Protein AF-A0A257N3R0-F1 (afdb_monomer_lite)

pLDDT: mean 93.57, std 4.86, range [67.12, 98.25]

Radius of gyration: 13.8 Å; chains: 1; bounding box: 35×25×36 Å

Sequence (114 aa):
MIDFRQINYFSMTYVFIEEEEDIVCEYEQTDPPIEVAADGLSVTFTLKNIDPDEDSEAYLTTLIQKGADDFYLTSTYFENASELYPLSVEISDEEVKFTLTGEDEVMYLYGFFA

Foldseek 3Di:
DDQLVQFFWKKKWKWFADPPDIDIWIKTWDDDGWDQDPVSFKIWTKIDTPDVVVPVDIKIKMWGHPDPQWIWIAIPVDPDNPDTQTWGWDDDPFWIWTWGDDPRMIMIMITGGD

Secondary structure (DSSP, 8-state):
---GGGEEEEEEEEEE--SS--EEEEEEEEEEEEEE-TTSSEEEEEEEES-TTT---EEEEEEEE-SSS-EEEEETTSS-TT--EEEEEEE-SSEEEEEEE-SSEEEEEEEEE-

Structure (mmCIF, N/CA/C/O backbone):
data_AF-A0A257N3R0-F1
#
_entry.id   AF-A0A257N3R0-F1
#
loop_
_atom_site.group_PDB
_atom_site.id
_atom_site.type_symbol
_atom_site.label_atom_id
_atom_site.label_alt_id
_atom_site.label_comp_id
_atom_site.label_asym_id
_atom_site.label_entity_id
_atom_site.label_seq_id
_atom_site.pdbx_PDB_ins_code
_atom_site.Cartn_x
_atom_site.Cartn_y
_atom_site.Cartn_z
_atom_site.occupancy
_atom_site.B_iso_or_equiv
_atom_site.auth_seq_id
_atom_site.auth_comp_id
_atom_site.auth_asym_id
_atom_site.auth_atom_id
_atom_site.pdbx_PDB_model_num
ATOM 1 N N . MET A 1 1 ? -7.164 8.925 13.925 1.00 80.38 1 MET A N 1
ATOM 2 C CA . MET A 1 1 ? -6.839 7.511 13.648 1.00 80.38 1 MET A CA 1
ATOM 3 C C . MET A 1 1 ? -7.749 7.040 12.541 1.00 80.38 1 MET A C 1
ATOM 5 O O . MET A 1 1 ? -8.897 7.472 12.525 1.00 80.38 1 MET A O 1
ATOM 9 N N . ILE A 1 2 ? -7.228 6.227 11.630 1.00 85.75 2 ILE A N 1
ATOM 10 C CA . ILE A 1 2 ? -7.974 5.720 10.479 1.00 85.75 2 ILE A CA 1
ATOM 11 C C . ILE A 1 2 ? -8.591 4.389 10.897 1.00 85.75 2 ILE A C 1
ATOM 13 O O . ILE A 1 2 ? -7.936 3.591 11.560 1.00 85.75 2 ILE A O 1
ATOM 17 N N . ASP A 1 3 ? -9.852 4.150 10.546 1.00 90.12 3 ASP A N 1
ATOM 18 C CA . ASP A 1 3 ? -10.434 2.815 10.678 1.00 90.12 3 ASP A CA 1
ATOM 19 C C . ASP A 1 3 ? -10.210 2.060 9.369 1.00 90.12 3 ASP A C 1
ATOM 21 O O . ASP A 1 3 ? -10.940 2.258 8.399 1.00 90.12 3 ASP A O 1
ATOM 25 N N . PHE A 1 4 ? -9.197 1.190 9.329 1.00 92.69 4 PHE A N 1
ATOM 26 C CA . PHE A 1 4 ? -8.885 0.411 8.126 1.00 92.69 4 PHE A CA 1
ATOM 27 C C . PHE A 1 4 ? -10.041 -0.482 7.660 1.00 92.69 4 PHE A C 1
ATOM 29 O O . PHE A 1 4 ? -10.064 -0.884 6.503 1.00 92.69 4 PHE A O 1
ATOM 36 N N . ARG A 1 5 ? -11.037 -0.757 8.512 1.00 90.88 5 ARG A N 1
ATOM 37 C CA . ARG A 1 5 ? -12.242 -1.512 8.126 1.00 90.88 5 ARG A CA 1
ATOM 38 C C . ARG A 1 5 ? -13.168 -0.732 7.191 1.00 90.88 5 ARG A C 1
ATOM 40 O O . ARG A 1 5 ? -14.103 -1.321 6.662 1.00 90.88 5 ARG A O 1
ATOM 47 N N . GLN A 1 6 ? -12.955 0.575 7.043 1.00 90.94 6 GLN A N 1
ATOM 48 C CA . GLN A 1 6 ? -13.711 1.434 6.131 1.00 90.94 6 GLN A CA 1
ATOM 49 C C . GLN A 1 6 ? -13.058 1.556 4.750 1.00 90.94 6 GLN A C 1
ATOM 51 O O . GLN A 1 6 ? -13.678 2.115 3.848 1.00 90.94 6 GLN A O 1
ATOM 56 N N . ILE A 1 7 ? -11.831 1.052 4.581 1.00 92.62 7 ILE A N 1
ATOM 57 C CA . ILE A 1 7 ? -11.124 1.059 3.300 1.00 92.62 7 ILE A CA 1
ATOM 58 C C . ILE A 1 7 ? -11.450 -0.228 2.546 1.00 92.62 7 ILE A C 1
ATOM 60 O O . ILE A 1 7 ? -11.255 -1.325 3.069 1.00 92.62 7 ILE A O 1
ATOM 64 N N . ASN A 1 8 ? -11.920 -0.086 1.309 1.00 90.69 8 ASN A N 1
ATOM 65 C CA . ASN A 1 8 ? -12.338 -1.214 0.471 1.00 90.69 8 ASN A CA 1
ATOM 66 C C . ASN A 1 8 ? -11.355 -1.556 -0.646 1.00 90.69 8 ASN A C 1
ATOM 68 O O . ASN A 1 8 ? -11.414 -2.661 -1.190 1.00 90.69 8 ASN A O 1
ATOM 72 N N . TYR A 1 9 ? -10.497 -0.612 -1.021 1.00 94.25 9 TYR A N 1
ATOM 73 C CA . TYR A 1 9 ? -9.601 -0.763 -2.155 1.00 94.25 9 TYR A CA 1
ATOM 74 C C . TYR A 1 9 ? -8.318 0.033 -1.950 1.00 94.25 9 TYR A C 1
ATOM 76 O O . TYR A 1 9 ? -8.359 1.128 -1.382 1.00 94.25 9 TYR A O 1
ATOM 84 N N . PHE A 1 10 ? -7.211 -0.510 -2.452 1.00 96.56 10 PHE A N 1
ATOM 85 C CA . PHE A 1 10 ? -5.919 0.156 -2.500 1.00 96.56 10 PHE A CA 1
ATOM 86 C C . PHE A 1 10 ? -5.379 0.251 -3.930 1.00 96.56 10 PHE A C 1
ATOM 88 O O . PHE A 1 10 ? -5.513 -0.679 -4.726 1.00 96.56 10 PHE A O 1
ATOM 95 N N . SER A 1 11 ? -4.701 1.355 -4.226 1.00 96.69 11 SER A N 1
ATOM 96 C CA . SER A 1 11 ? -3.847 1.506 -5.407 1.00 96.69 11 SER A CA 1
ATOM 97 C C . SER A 1 11 ? -2.555 2.213 -5.027 1.00 96.69 11 SER A C 1
ATOM 99 O O . SER A 1 11 ? -2.495 2.921 -4.021 1.00 96.69 11 SER A O 1
ATOM 101 N N . MET A 1 12 ? -1.506 2.016 -5.813 1.00 97.56 12 MET A N 1
ATOM 102 C CA . MET A 1 12 ? -0.202 2.612 -5.560 1.00 97.56 12 MET A CA 1
ATOM 103 C C . MET A 1 12 ? 0.396 3.151 -6.855 1.00 97.56 12 MET A C 1
ATOM 105 O O . MET A 1 12 ? 0.353 2.493 -7.886 1.00 97.56 12 MET A O 1
ATOM 109 N N . THR A 1 13 ? 1.011 4.322 -6.777 1.00 97.38 13 THR A N 1
ATOM 110 C CA . THR A 1 13 ? 1.861 4.877 -7.828 1.00 97.38 13 THR A CA 1
ATOM 111 C C . THR A 1 13 ? 3.265 5.012 -7.272 1.00 97.38 13 THR A C 1
ATOM 113 O O . THR A 1 13 ? 3.463 5.619 -6.219 1.00 97.38 13 THR A O 1
ATOM 116 N N . TYR A 1 14 ? 4.235 4.454 -7.979 1.00 95.50 14 TYR A N 1
ATOM 117 C CA . TYR A 1 14 ? 5.649 4.572 -7.668 1.00 95.50 14 TYR A CA 1
ATOM 118 C C . TYR A 1 14 ? 6.314 5.436 -8.734 1.00 95.50 14 TYR A C 1
ATOM 120 O O . TYR A 1 14 ? 6.137 5.179 -9.921 1.00 95.50 14 TYR A O 1
ATOM 128 N N . VAL A 1 15 ? 7.041 6.467 -8.316 1.00 96.56 15 VAL A N 1
ATOM 129 C CA . VAL A 1 15 ? 7.736 7.397 -9.209 1.00 96.56 15 VAL A CA 1
ATOM 130 C C . VAL A 1 15 ? 9.224 7.326 -8.913 1.00 96.56 15 VAL A C 1
ATOM 132 O O . VAL A 1 15 ? 9.640 7.659 -7.803 1.00 96.56 15 VAL A O 1
ATOM 135 N N . PHE A 1 16 ? 10.011 6.915 -9.899 1.00 93.69 16 PHE A N 1
ATOM 136 C CA . PHE A 1 16 ? 11.467 7.010 -9.878 1.00 93.69 16 PHE A CA 1
ATOM 137 C C . PHE A 1 16 ? 11.877 8.306 -10.566 1.00 93.69 16 PHE A C 1
ATOM 139 O O . PHE A 1 16 ? 11.481 8.559 -11.704 1.00 93.69 16 PHE A O 1
ATOM 146 N N . ILE A 1 17 ? 12.634 9.134 -9.857 1.00 92.38 17 ILE A N 1
ATOM 147 C CA . ILE A 1 17 ? 13.082 10.440 -10.326 1.00 92.38 17 ILE A CA 1
ATOM 148 C C . ILE A 1 17 ? 14.436 10.239 -11.000 1.00 92.38 17 ILE A C 1
ATOM 150 O O . ILE A 1 17 ? 15.432 9.975 -10.327 1.00 92.38 17 ILE A O 1
ATOM 154 N N . GLU A 1 18 ? 14.484 10.369 -12.323 1.00 88.69 18 GLU A N 1
ATOM 155 C CA . GLU A 1 18 ? 15.731 10.249 -13.086 1.00 88.69 18 GLU A CA 1
ATOM 156 C C . GLU A 1 18 ? 16.165 11.594 -13.689 1.00 88.69 18 GLU A C 1
ATOM 158 O O . GLU A 1 18 ? 15.406 12.560 -13.758 1.00 88.69 18 GLU A O 1
ATOM 163 N N . GLU A 1 19 ? 17.423 11.679 -14.137 1.00 83.50 19 GLU A N 1
ATOM 164 C CA . GLU A 1 19 ? 17.965 12.912 -14.727 1.00 83.50 19 GLU A CA 1
ATOM 165 C C . GLU A 1 19 ? 17.289 13.294 -16.056 1.00 83.50 19 GLU A C 1
ATOM 167 O O . GLU A 1 19 ? 17.243 14.479 -16.402 1.00 83.50 19 GLU A O 1
ATOM 172 N N . GLU A 1 20 ? 16.809 12.304 -16.817 1.00 85.75 20 GLU A N 1
ATOM 173 C CA . GLU A 1 20 ? 16.248 12.502 -18.158 1.00 85.75 20 GLU A CA 1
ATOM 174 C C . GLU A 1 20 ? 14.713 12.514 -18.160 1.00 85.75 20 GLU A C 1
ATOM 176 O O . GLU A 1 20 ? 14.117 13.439 -18.720 1.00 85.75 20 GLU A O 1
ATOM 181 N N . GLU A 1 21 ? 14.074 11.520 -17.538 1.00 88.50 21 GLU A N 1
ATOM 182 C CA . GLU A 1 21 ? 12.617 11.385 -17.474 1.00 88.50 21 GLU A CA 1
ATOM 183 C C . GLU A 1 21 ? 12.203 10.535 -16.266 1.00 88.50 21 GLU A C 1
ATOM 185 O O . GLU A 1 21 ? 12.813 9.505 -15.998 1.00 88.50 21 GLU A O 1
ATOM 190 N N . ASP A 1 22 ? 11.154 10.950 -15.556 1.00 93.00 22 ASP A N 1
ATOM 191 C CA . ASP A 1 22 ? 10.618 10.176 -14.436 1.00 93.00 22 ASP A CA 1
ATOM 192 C C . ASP A 1 22 ? 9.971 8.876 -14.939 1.00 93.00 22 ASP A C 1
ATOM 194 O O . ASP A 1 22 ? 9.174 8.888 -15.883 1.00 93.00 22 ASP A O 1
ATOM 198 N N . ILE A 1 23 ? 10.243 7.761 -14.261 1.00 92.56 23 ILE A N 1
ATOM 199 C CA . ILE A 1 23 ? 9.583 6.479 -14.531 1.00 92.56 23 ILE A CA 1
ATOM 200 C C . ILE A 1 23 ? 8.430 6.316 -13.544 1.00 92.56 23 ILE A C 1
ATOM 202 O O . ILE A 1 23 ? 8.628 6.373 -12.329 1.00 92.56 23 ILE A O 1
ATOM 206 N N . VAL A 1 24 ? 7.221 6.100 -14.062 1.00 95.00 24 VAL A N 1
ATOM 207 C CA . VAL A 1 24 ? 6.005 5.935 -13.257 1.00 95.00 24 VAL A CA 1
ATOM 208 C C . VAL A 1 24 ? 5.479 4.516 -13.417 1.00 95.00 24 VAL A C 1
ATOM 210 O O . VAL A 1 24 ? 5.126 4.116 -14.521 1.00 95.00 24 VAL A O 1
ATOM 213 N N . CYS A 1 25 ? 5.372 3.787 -12.309 1.00 95.31 25 CYS A N 1
ATOM 214 C CA . CYS A 1 25 ? 4.780 2.453 -12.263 1.00 95.31 25 CYS A CA 1
ATOM 215 C C . CYS A 1 25 ? 3.508 2.483 -11.411 1.00 95.31 25 CYS A C 1
ATOM 217 O O . CYS A 1 25 ? 3.506 2.991 -10.285 1.00 95.31 25 CYS A O 1
ATOM 219 N N . GLU A 1 26 ? 2.422 1.918 -11.930 1.00 97.44 26 GLU A N 1
ATOM 220 C CA . GLU A 1 26 ? 1.109 1.931 -11.287 1.00 97.44 26 GLU A CA 1
ATOM 221 C C . GLU A 1 26 ? 0.702 0.518 -10.878 1.00 97.44 26 GLU A C 1
ATOM 223 O O . GLU A 1 26 ? 0.844 -0.439 -11.635 1.00 97.44 26 GLU A O 1
ATOM 228 N N . TYR A 1 27 ? 0.184 0.382 -9.661 1.00 97.19 27 TYR A N 1
ATOM 229 C CA . TYR A 1 27 ? -0.170 -0.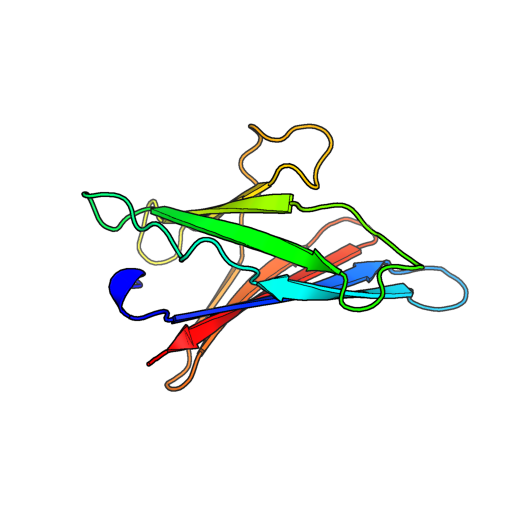895 -9.069 1.00 97.19 27 TYR A CA 1
ATOM 230 C C . TYR A 1 27 ? -1.583 -0.857 -8.504 1.00 97.19 27 TYR A C 1
ATOM 232 O O . TYR A 1 27 ? -2.004 0.111 -7.867 1.00 97.19 27 TYR A O 1
ATOM 240 N N . GLU A 1 28 ? -2.293 -1.964 -8.669 1.00 96.00 28 GLU A N 1
ATOM 241 C CA . GLU A 1 28 ? -3.663 -2.138 -8.209 1.00 96.00 28 GLU A CA 1
ATOM 242 C C . GLU A 1 28 ? -3.780 -3.307 -7.238 1.00 96.00 28 GLU A C 1
ATOM 244 O O . GLU A 1 28 ? -3.072 -4.318 -7.343 1.00 96.00 28 GLU A O 1
ATOM 249 N N . GLN A 1 29 ? -4.688 -3.169 -6.270 1.00 95.44 29 GLN A N 1
ATOM 250 C CA . GLN A 1 29 ? -5.019 -4.262 -5.373 1.00 95.44 29 GLN A CA 1
ATOM 251 C C . GLN A 1 29 ? -5.611 -5.428 -6.164 1.00 95.44 29 GLN A C 1
ATOM 253 O O . GLN A 1 29 ? -6.554 -5.286 -6.940 1.00 95.44 29 GLN A O 1
ATOM 258 N N . THR A 1 30 ? -5.097 -6.616 -5.881 1.00 91.00 30 THR A N 1
ATOM 259 C CA . THR A 1 30 ? -5.599 -7.878 -6.422 1.00 91.00 30 THR A CA 1
ATOM 260 C C . THR A 1 30 ? -6.329 -8.676 -5.352 1.00 91.00 30 THR A C 1
ATOM 262 O O . THR A 1 30 ? -6.097 -8.480 -4.162 1.00 91.00 30 THR A O 1
ATOM 265 N N . ASP A 1 31 ? -7.206 -9.591 -5.769 1.00 78.50 31 ASP A N 1
ATOM 266 C CA . ASP A 1 31 ? -7.763 -10.606 -4.869 1.00 78.50 31 ASP A CA 1
ATOM 267 C C . ASP A 1 31 ? -6.655 -11.602 -4.473 1.00 78.50 31 ASP A C 1
ATOM 269 O O . ASP A 1 31 ? -5.957 -12.102 -5.366 1.00 78.50 31 ASP A O 1
ATOM 273 N N . PRO A 1 32 ? -6.462 -11.938 -3.178 1.00 67.12 32 PRO A N 1
ATOM 274 C CA . PRO A 1 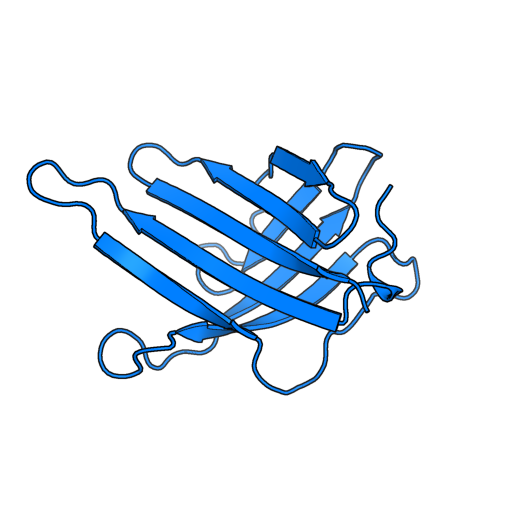32 ? -7.449 -12.022 -2.083 1.00 67.12 32 PRO A CA 1
ATOM 275 C C . PRO A 1 32 ? -7.812 -10.693 -1.381 1.00 67.12 32 PRO A C 1
ATOM 277 O O . PRO A 1 32 ? -7.113 -9.698 -1.555 1.00 67.12 32 PRO A O 1
ATOM 280 N N . PRO A 1 33 ? -8.891 -10.665 -0.565 1.00 78.88 33 PRO A N 1
ATOM 281 C CA . PRO A 1 33 ? -9.398 -9.435 0.038 1.00 78.88 33 PRO A CA 1
ATOM 282 C C . PRO A 1 33 ? -8.427 -8.811 1.041 1.00 78.88 33 PRO A C 1
ATOM 284 O O . PRO A 1 33 ? -7.582 -9.481 1.628 1.00 78.88 33 PRO A O 1
ATOM 287 N N . ILE A 1 34 ? -8.642 -7.521 1.290 1.00 90.69 34 ILE A N 1
ATOM 288 C CA . ILE A 1 34 ? -8.019 -6.757 2.369 1.00 90.69 34 ILE A CA 1
ATOM 289 C C . ILE A 1 34 ? -8.216 -7.477 3.713 1.00 90.69 34 ILE A C 1
ATOM 291 O O . ILE A 1 34 ? -9.346 -7.730 4.141 1.00 90.69 34 ILE A O 1
ATOM 295 N N . GLU A 1 35 ? -7.120 -7.753 4.415 1.00 95.00 35 GLU A N 1
ATOM 296 C CA . GLU A 1 35 ? -7.122 -8.367 5.740 1.00 95.00 35 GLU A CA 1
ATOM 297 C C . GLU A 1 35 ? -6.786 -7.329 6.811 1.00 95.00 35 GLU A C 1
ATOM 299 O O . GLU A 1 35 ? -5.641 -6.909 6.968 1.00 95.00 35 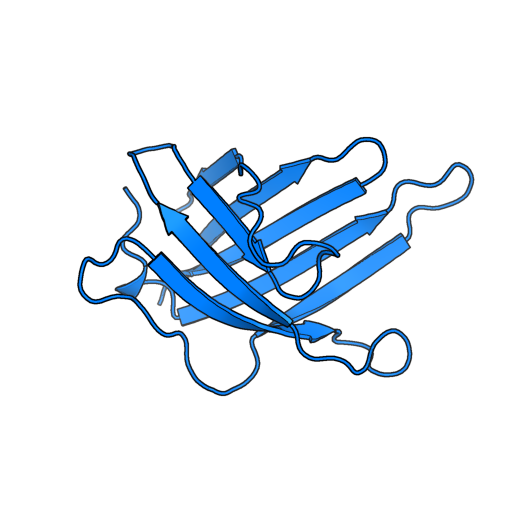GLU A O 1
ATOM 304 N N . VAL A 1 36 ? -7.791 -6.915 7.582 1.00 95.81 36 VAL A N 1
ATOM 305 C CA . VAL A 1 36 ? -7.597 -6.016 8.725 1.00 95.81 36 VAL A CA 1
ATOM 306 C C . VAL A 1 36 ? -7.350 -6.841 9.987 1.00 95.81 36 VAL A C 1
ATOM 308 O O . VAL A 1 36 ? -8.133 -7.735 10.322 1.00 95.81 36 VAL A O 1
ATOM 311 N N . ALA A 1 37 ? -6.284 -6.525 10.721 1.00 95.25 37 ALA A N 1
ATOM 312 C CA . ALA A 1 37 ? -5.981 -7.175 11.990 1.00 95.25 37 ALA A CA 1
ATOM 313 C C . ALA A 1 37 ? -7.088 -6.944 13.034 1.00 95.25 37 ALA A C 1
ATOM 315 O O . ALA A 1 37 ? -7.847 -5.973 12.989 1.00 95.25 37 ALA A O 1
ATOM 316 N N . ALA A 1 38 ? -7.183 -7.842 14.018 1.00 93.44 38 ALA A N 1
ATOM 317 C CA . ALA A 1 38 ? -8.250 -7.808 15.020 1.00 93.44 38 ALA A CA 1
ATOM 318 C C . ALA A 1 38 ? -8.263 -6.511 15.854 1.00 93.44 38 ALA A C 1
ATOM 320 O O . ALA A 1 38 ? -9.333 -6.025 16.230 1.00 93.44 38 ALA A O 1
ATOM 321 N N . ASP A 1 39 ? -7.089 -5.935 16.114 1.00 91.19 39 ASP A N 1
ATOM 322 C CA . ASP A 1 39 ? -6.939 -4.644 16.794 1.00 91.19 39 ASP A CA 1
ATOM 323 C C . ASP A 1 39 ? -7.329 -3.444 15.912 1.00 91.19 39 ASP A C 1
ATOM 325 O O . ASP A 1 39 ? -7.545 -2.352 16.434 1.00 91.19 39 ASP A O 1
ATOM 329 N N . GLY A 1 40 ? -7.501 -3.652 14.602 1.00 91.81 40 GLY A N 1
ATOM 330 C CA . GLY A 1 40 ? -7.795 -2.611 13.620 1.00 91.81 40 GLY A CA 1
ATOM 331 C C . GLY A 1 40 ? -6.609 -1.698 13.314 1.00 91.81 40 GLY A C 1
ATOM 332 O O . GLY A 1 40 ? -6.804 -0.682 12.658 1.00 91.81 40 GLY A O 1
ATOM 333 N N . LEU A 1 41 ? -5.406 -2.029 13.797 1.00 93.81 41 LEU A N 1
ATOM 334 C CA . LEU A 1 41 ? -4.219 -1.178 13.687 1.00 93.81 41 LEU A CA 1
ATOM 335 C C . LEU A 1 41 ? -3.319 -1.548 12.513 1.00 93.81 41 LEU A C 1
ATOM 337 O O . LEU A 1 41 ? -2.383 -0.812 12.215 1.00 93.81 41 LEU A O 1
ATOM 341 N N . SER A 1 42 ? -3.583 -2.659 11.834 1.00 96.12 42 SER A N 1
ATOM 342 C CA . SER A 1 42 ? -2.890 -2.992 10.598 1.00 96.12 42 SER A CA 1
ATOM 343 C C . SER A 1 42 ? -3.830 -3.558 9.553 1.00 96.12 42 SER A C 1
ATOM 345 O O . SER A 1 42 ? -4.846 -4.179 9.879 1.00 96.12 42 SER A O 1
ATOM 347 N N . VAL A 1 43 ? -3.458 -3.364 8.295 1.00 96.62 43 VAL A N 1
ATOM 348 C CA . VAL A 1 43 ? -4.186 -3.876 7.143 1.00 96.62 43 VAL A CA 1
ATOM 349 C C . VAL A 1 43 ? -3.216 -4.419 6.107 1.00 96.62 43 VAL A C 1
ATOM 351 O O . VAL A 1 43 ? -2.236 -3.757 5.775 1.00 96.62 43 VAL A O 1
ATOM 354 N N . THR A 1 44 ? -3.486 -5.627 5.625 1.00 96.94 44 THR A N 1
ATOM 355 C CA . THR A 1 44 ? -2.655 -6.349 4.662 1.00 96.94 44 THR A CA 1
ATOM 356 C C . THR A 1 44 ? -3.432 -6.581 3.372 1.00 96.94 44 THR A C 1
ATOM 358 O O . THR A 1 44 ? -4.603 -6.951 3.400 1.00 96.94 44 THR A O 1
ATOM 361 N N . PHE A 1 45 ? -2.786 -6.353 2.235 1.00 96.81 45 PHE A N 1
ATOM 362 C CA . PHE A 1 45 ? -3.360 -6.508 0.899 1.00 96.81 45 PHE A CA 1
ATOM 363 C C . PHE A 1 45 ? -2.249 -6.824 -0.109 1.00 96.81 45 PHE A C 1
ATOM 365 O O . PHE A 1 45 ? -1.064 -6.718 0.207 1.00 96.81 45 PHE A O 1
ATOM 372 N N . THR A 1 46 ? -2.621 -7.260 -1.313 1.00 96.88 46 THR A N 1
ATOM 373 C CA . THR A 1 46 ? -1.660 -7.596 -2.374 1.00 96.88 46 THR A CA 1
ATOM 374 C C . THR A 1 46 ? -1.801 -6.636 -3.544 1.00 96.88 46 THR A C 1
ATOM 376 O O . THR A 1 46 ? -2.908 -6.461 -4.048 1.00 96.88 46 THR A O 1
ATOM 379 N N . LEU A 1 47 ? -0.690 -6.062 -3.999 1.00 96.25 47 LEU A N 1
ATOM 380 C CA . LEU A 1 47 ? -0.610 -5.177 -5.161 1.00 96.25 47 LEU A CA 1
ATOM 381 C C . LEU A 1 47 ? 0.039 -5.892 -6.354 1.00 96.25 47 LEU A C 1
ATOM 383 O O . LEU A 1 47 ? 0.956 -6.694 -6.171 1.00 96.25 47 LEU A O 1
ATOM 387 N N . LYS A 1 48 ? -0.407 -5.575 -7.570 1.00 96.25 48 LYS A N 1
ATOM 388 C CA . LYS A 1 48 ? 0.249 -5.953 -8.832 1.00 96.25 48 LYS A CA 1
ATOM 389 C C . LYS A 1 48 ? 0.350 -4.762 -9.763 1.00 96.25 48 LYS A C 1
ATOM 391 O O . LYS A 1 48 ? -0.560 -3.939 -9.757 1.00 96.25 48 LYS A O 1
ATOM 396 N N . ASN A 1 49 ? 1.412 -4.708 -10.562 1.00 96.75 49 ASN A N 1
ATOM 397 C CA . ASN A 1 49 ? 1.536 -3.690 -11.599 1.00 96.75 49 ASN A CA 1
ATOM 398 C C . ASN A 1 49 ? 0.400 -3.863 -12.626 1.00 96.75 49 ASN A C 1
ATOM 400 O O . ASN A 1 49 ? -0.004 -4.992 -12.935 1.00 96.75 49 ASN A O 1
ATOM 404 N N . ILE A 1 50 ? -0.148 -2.748 -13.106 1.00 95.56 50 ILE A N 1
ATOM 405 C CA . ILE A 1 50 ? -1.185 -2.737 -14.144 1.00 95.56 50 ILE A CA 1
ATOM 406 C C . ILE A 1 50 ? -0.638 -3.155 -15.512 1.00 95.56 50 ILE A C 1
ATOM 408 O O . ILE A 1 50 ? -1.397 -3.686 -16.327 1.00 95.56 50 ILE A O 1
ATOM 412 N N . ASP A 1 51 ? 0.659 -2.942 -15.748 1.00 94.62 51 ASP A N 1
ATOM 413 C CA . ASP A 1 51 ? 1.388 -3.426 -16.911 1.00 94.62 51 ASP A CA 1
ATOM 414 C C . ASP A 1 51 ? 2.238 -4.655 -16.528 1.00 94.62 51 ASP A C 1
ATOM 416 O O . ASP A 1 51 ? 3.338 -4.531 -15.980 1.00 94.62 51 ASP A O 1
ATOM 420 N N . PRO A 1 52 ? 1.748 -5.876 -16.808 1.00 89.06 52 PRO A N 1
ATOM 421 C CA . PRO A 1 52 ? 2.465 -7.098 -16.468 1.00 89.06 52 PRO A CA 1
ATOM 422 C C . PRO A 1 52 ? 3.721 -7.333 -17.319 1.00 89.06 52 PRO A C 1
ATOM 424 O O . PRO A 1 52 ? 4.497 -8.229 -16.977 1.00 89.06 52 PRO A O 1
ATOM 427 N N . ASP A 1 53 ? 3.908 -6.600 -18.425 1.00 92.94 53 ASP A N 1
ATOM 428 C CA . ASP A 1 53 ? 5.138 -6.669 -19.221 1.00 92.94 53 ASP A CA 1
ATOM 429 C C . ASP A 1 53 ? 6.276 -5.872 -18.554 1.00 92.94 53 ASP A C 1
ATOM 431 O O . ASP A 1 53 ? 7.447 -6.215 -18.745 1.00 92.94 53 ASP A O 1
ATOM 435 N N . GLU A 1 54 ? 5.945 -4.860 -17.741 1.00 89.38 54 GLU A N 1
ATOM 436 C CA . GLU A 1 54 ? 6.901 -4.142 -16.887 1.00 89.38 54 GLU A CA 1
ATOM 437 C C . GLU A 1 54 ? 7.205 -4.924 -15.607 1.00 89.38 54 GLU A C 1
ATOM 439 O O . GLU A 1 54 ? 8.372 -5.101 -15.249 1.00 89.38 54 GLU A O 1
ATOM 444 N N . ASP A 1 55 ? 6.164 -5.429 -14.937 1.00 93.00 55 ASP A N 1
ATOM 445 C CA . ASP A 1 55 ? 6.306 -6.229 -13.723 1.00 93.00 55 ASP A CA 1
ATOM 446 C C . ASP A 1 55 ? 5.129 -7.196 -13.513 1.00 93.00 55 ASP A C 1
ATOM 448 O O . ASP A 1 55 ? 3.977 -6.811 -13.325 1.00 93.00 55 ASP A O 1
ATOM 452 N N . SER A 1 56 ? 5.429 -8.494 -13.494 1.00 92.50 56 SER A N 1
ATOM 453 C CA . SER A 1 56 ? 4.421 -9.551 -13.348 1.00 92.50 56 SER A CA 1
ATOM 454 C C . SER A 1 56 ? 4.219 -10.048 -11.908 1.00 92.50 56 SER A C 1
ATOM 456 O O . SER A 1 56 ? 3.316 -10.864 -11.648 1.00 92.50 56 SER A O 1
ATOM 458 N N . GLU A 1 57 ? 5.062 -9.595 -10.979 1.00 94.25 57 GLU A N 1
ATOM 459 C CA . GLU A 1 57 ? 5.087 -10.063 -9.597 1.00 94.25 57 GLU A CA 1
ATOM 460 C C . GLU A 1 57 ? 3.916 -9.505 -8.773 1.00 94.25 57 GLU A C 1
ATOM 462 O O . GLU A 1 57 ? 3.212 -8.569 -9.154 1.00 94.25 57 GLU A O 1
ATOM 467 N N . ALA A 1 58 ? 3.653 -10.155 -7.637 1.00 94.25 58 ALA A N 1
ATOM 468 C CA . ALA A 1 58 ? 2.645 -9.728 -6.671 1.00 94.25 58 ALA A CA 1
ATOM 469 C C . ALA A 1 58 ? 3.321 -9.341 -5.359 1.00 94.25 58 ALA A C 1
ATOM 471 O O . ALA A 1 58 ? 4.093 -10.127 -4.801 1.00 94.25 58 ALA A O 1
ATOM 472 N N . TYR A 1 59 ? 2.970 -8.177 -4.824 1.00 95.44 59 TYR A N 1
ATOM 473 C CA . TYR A 1 59 ? 3.593 -7.645 -3.622 1.00 95.44 59 TYR A CA 1
ATOM 474 C C . TYR A 1 59 ? 2.619 -7.640 -2.458 1.00 95.44 59 TYR A C 1
ATOM 476 O O . TYR A 1 59 ? 1.584 -6.977 -2.499 1.00 95.44 59 TYR A O 1
ATOM 484 N N . LEU A 1 60 ? 2.956 -8.382 -1.403 1.00 96.06 60 LEU A N 1
ATOM 485 C CA . LEU A 1 60 ? 2.201 -8.374 -0.160 1.00 96.06 60 LEU A CA 1
ATOM 486 C C . LEU A 1 60 ? 2.606 -7.141 0.642 1.00 96.06 60 LEU A C 1
ATOM 488 O O . LEU A 1 60 ? 3.759 -7.009 1.054 1.00 96.06 60 LEU A O 1
ATOM 492 N N . THR A 1 61 ? 1.650 -6.258 0.880 1.00 96.62 61 THR A N 1
ATOM 493 C CA . THR A 1 61 ? 1.846 -4.965 1.527 1.00 96.62 61 THR A CA 1
ATOM 494 C C . THR A 1 61 ? 1.044 -4.906 2.818 1.00 96.62 61 THR A C 1
ATOM 496 O O . THR A 1 61 ? -0.096 -5.359 2.872 1.00 96.62 61 THR A O 1
ATOM 499 N N . THR A 1 62 ? 1.640 -4.373 3.886 1.00 97.25 62 THR A N 1
ATOM 500 C CA . THR A 1 62 ? 0.965 -4.153 5.169 1.00 97.25 62 THR A CA 1
ATOM 501 C C . THR A 1 62 ? 1.157 -2.718 5.630 1.00 97.25 62 THR A C 1
ATOM 503 O O . THR A 1 62 ? 2.286 -2.261 5.810 1.00 97.25 62 THR A O 1
ATOM 506 N N . LEU A 1 63 ? 0.045 -2.026 5.861 1.00 97.44 63 LEU A N 1
ATOM 507 C CA . LEU A 1 63 ? 0.006 -0.736 6.538 1.00 97.44 63 LEU A CA 1
ATOM 508 C C . LEU A 1 63 ? -0.174 -0.943 8.036 1.00 97.44 63 LEU A C 1
ATOM 510 O O . LEU A 1 63 ? -0.983 -1.766 8.464 1.00 97.44 63 LEU A O 1
ATOM 514 N N . ILE A 1 64 ? 0.565 -0.179 8.836 1.00 97.44 64 ILE A N 1
ATOM 515 C CA . ILE A 1 64 ? 0.565 -0.273 10.297 1.00 97.44 64 ILE A CA 1
ATOM 516 C C . ILE A 1 64 ? 0.383 1.125 10.881 1.00 97.44 64 ILE A C 1
ATOM 518 O O . ILE A 1 64 ? 1.194 2.016 10.637 1.00 97.44 64 ILE A O 1
ATOM 522 N N . GLN A 1 65 ? -0.643 1.297 11.707 1.00 96.19 65 GLN A N 1
ATOM 523 C CA . GLN A 1 65 ? -0.904 2.502 12.480 1.00 96.19 65 GLN A CA 1
ATOM 524 C C . GLN A 1 65 ? -0.459 2.305 13.935 1.00 96.19 65 GLN A C 1
ATOM 526 O O . GLN A 1 65 ? -0.988 1.458 14.652 1.00 96.19 65 GLN A O 1
ATOM 531 N N . LYS A 1 66 ? 0.489 3.120 14.407 1.00 95.06 66 LYS A N 1
ATOM 532 C CA . LYS A 1 66 ? 0.961 3.112 15.809 1.00 95.06 66 LYS A CA 1
ATOM 533 C C . LYS A 1 66 ? 0.473 4.306 16.631 1.00 95.06 66 LYS A C 1
ATOM 535 O O . LYS A 1 66 ? 0.554 4.284 17.859 1.00 95.06 66 LYS A O 1
ATOM 540 N N . GLY A 1 67 ? -0.070 5.328 15.975 1.00 91.00 67 GLY A N 1
ATOM 541 C CA . GLY A 1 67 ? -0.565 6.555 16.596 1.00 91.00 67 GLY A CA 1
ATOM 542 C C . GLY A 1 67 ? -1.495 7.325 15.661 1.00 91.00 67 GLY A C 1
ATOM 543 O O . GLY A 1 67 ? -1.837 6.843 14.586 1.00 91.00 67 GLY A O 1
ATOM 544 N N . ALA A 1 68 ? -1.929 8.524 16.062 1.00 86.94 68 ALA A N 1
ATOM 545 C CA . ALA A 1 68 ? -2.851 9.328 15.253 1.00 86.94 68 ALA A CA 1
ATOM 546 C C . ALA A 1 68 ? -2.290 9.649 13.857 1.00 86.94 68 ALA A C 1
ATOM 548 O O . ALA A 1 68 ? -3.023 9.476 12.886 1.00 86.94 68 ALA A O 1
ATOM 549 N N . ASP A 1 69 ? -1.001 9.996 13.805 1.00 88.00 69 ASP A N 1
ATOM 550 C CA . ASP A 1 69 ? -0.259 10.421 12.610 1.00 88.00 69 ASP A CA 1
ATOM 551 C C . ASP A 1 69 ? 1.017 9.575 12.400 1.00 88.00 69 ASP A C 1
ATOM 553 O O . ASP A 1 69 ? 1.958 10.008 11.745 1.00 88.00 69 ASP A O 1
ATOM 557 N N . ASP A 1 70 ? 1.082 8.388 13.015 1.00 95.62 70 ASP A N 1
ATOM 558 C CA . ASP A 1 70 ? 2.265 7.517 13.014 1.00 95.62 70 ASP A CA 1
ATOM 559 C C . ASP A 1 70 ? 1.959 6.233 12.235 1.00 95.62 70 ASP A C 1
ATOM 561 O O . ASP A 1 70 ? 1.313 5.314 12.760 1.00 95.62 70 ASP A O 1
ATOM 565 N N . PHE A 1 71 ? 2.375 6.218 10.966 1.00 97.44 71 PHE A N 1
ATOM 566 C CA . PHE A 1 71 ? 2.068 5.179 9.985 1.00 97.44 71 PHE A CA 1
ATOM 567 C C . PHE A 1 71 ? 3.335 4.596 9.370 1.00 97.44 71 PHE A C 1
ATOM 569 O O . PHE A 1 71 ? 4.297 5.312 9.094 1.00 97.44 71 PHE A O 1
ATOM 576 N N . TYR A 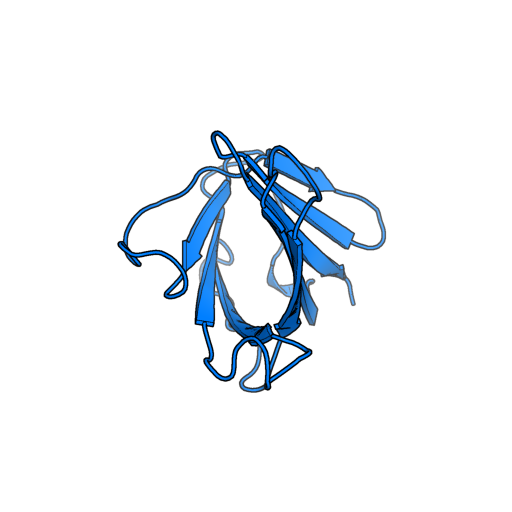1 72 ? 3.305 3.288 9.129 1.00 97.94 72 TYR A N 1
ATOM 577 C CA . TYR A 1 72 ? 4.410 2.550 8.531 1.00 97.94 72 TYR A CA 1
ATOM 578 C C . TYR A 1 72 ? 3.917 1.585 7.463 1.00 97.94 72 TYR A C 1
ATOM 580 O O . TYR A 1 72 ? 2.793 1.082 7.541 1.00 97.94 72 TYR A O 1
ATOM 588 N N . LEU A 1 73 ? 4.804 1.282 6.525 1.00 97.50 73 LEU A N 1
ATOM 589 C CA . LEU A 1 73 ? 4.634 0.262 5.506 1.00 97.50 73 LEU A CA 1
ATOM 590 C C . LEU A 1 73 ? 5.647 -0.862 5.704 1.00 97.50 73 LEU A C 1
ATOM 592 O O . LEU A 1 73 ? 6.819 -0.600 5.972 1.00 97.50 73 LEU A O 1
ATOM 596 N N . THR A 1 74 ? 5.212 -2.094 5.476 1.00 97.44 74 THR A N 1
ATOM 597 C CA . THR A 1 74 ? 6.092 -3.202 5.088 1.00 97.44 74 THR A CA 1
ATOM 598 C C . THR A 1 74 ? 5.607 -3.747 3.750 1.00 97.44 74 THR A C 1
ATOM 600 O O . THR A 1 74 ? 4.397 -3.830 3.526 1.00 97.44 74 THR A O 1
ATOM 603 N N . SER A 1 75 ? 6.507 -4.147 2.855 1.00 96.44 75 SER A N 1
ATOM 604 C CA . SER A 1 75 ? 6.111 -4.742 1.575 1.00 96.44 75 SER A CA 1
ATOM 605 C C . SER A 1 75 ? 7.158 -5.719 1.067 1.00 96.44 75 SER A C 1
ATOM 607 O O . SER A 1 75 ? 8.350 -5.464 1.214 1.00 96.44 75 SER A O 1
ATOM 609 N N . THR A 1 76 ? 6.724 -6.802 0.419 1.00 96.25 76 THR A N 1
ATOM 610 C CA . THR A 1 76 ? 7.634 -7.712 -0.301 1.00 96.25 76 THR A CA 1
ATOM 611 C C . THR A 1 76 ? 8.212 -7.104 -1.578 1.00 96.25 76 THR A C 1
ATOM 613 O O . THR A 1 76 ? 9.041 -7.745 -2.212 1.00 96.25 76 THR A O 1
ATOM 616 N N . TYR A 1 77 ? 7.779 -5.896 -1.952 1.00 92.88 77 TYR A N 1
ATOM 617 C CA . TYR A 1 77 ? 8.390 -5.093 -3.014 1.00 92.88 77 TYR A CA 1
ATOM 618 C C . TYR A 1 77 ? 9.809 -4.637 -2.654 1.00 92.88 77 TYR A C 1
ATOM 620 O O . TYR A 1 77 ? 10.694 -4.615 -3.502 1.00 92.88 77 TYR A O 1
ATOM 628 N N . PHE A 1 78 ? 10.045 -4.303 -1.383 1.00 92.12 78 PHE A N 1
ATOM 629 C CA . PHE A 1 78 ? 11.347 -3.825 -0.929 1.00 92.12 78 PHE A CA 1
ATOM 630 C C . PHE A 1 78 ? 12.297 -4.985 -0.632 1.00 92.12 78 PHE A C 1
ATOM 632 O O . PHE A 1 78 ? 11.874 -6.059 -0.194 1.00 92.12 78 PHE A O 1
ATOM 639 N N . GLU A 1 79 ? 13.604 -4.737 -0.767 1.00 90.75 79 GLU A N 1
ATOM 640 C CA . GLU A 1 79 ? 14.646 -5.731 -0.473 1.00 90.75 79 GLU A CA 1
ATOM 641 C C . GLU A 1 79 ? 14.531 -6.302 0.951 1.00 90.75 79 GLU A C 1
ATOM 643 O O . GLU A 1 79 ? 14.763 -7.492 1.180 1.00 90.75 79 GLU A O 1
ATOM 648 N N . ASN A 1 80 ? 14.137 -5.463 1.915 1.00 93.50 80 ASN A N 1
ATOM 649 C CA . ASN A 1 80 ? 13.887 -5.863 3.293 1.00 93.50 80 ASN A CA 1
ATOM 650 C C . ASN A 1 80 ? 12.395 -5.782 3.636 1.00 93.50 80 ASN A C 1
ATOM 652 O O . ASN A 1 80 ? 11.919 -4.821 4.236 1.00 93.50 80 ASN A O 1
ATOM 656 N N . ALA A 1 81 ? 11.663 -6.855 3.343 1.00 92.00 81 ALA A N 1
ATOM 657 C CA . ALA A 1 81 ? 10.222 -6.935 3.585 1.00 92.00 81 ALA A CA 1
ATOM 658 C C . ALA A 1 81 ? 9.785 -6.805 5.062 1.00 92.00 81 ALA A C 1
ATOM 660 O O . ALA A 1 81 ? 8.592 -6.714 5.338 1.00 92.00 81 ALA A O 1
ATOM 661 N N . SER A 1 82 ? 10.719 -6.835 6.023 1.00 93.25 82 SER A N 1
ATOM 662 C CA . SER A 1 82 ? 10.438 -6.640 7.458 1.00 93.25 82 SER A CA 1
ATOM 663 C C . SER A 1 82 ? 10.754 -5.229 7.959 1.00 93.25 82 SER A C 1
ATOM 665 O O . SER A 1 82 ? 10.507 -4.927 9.129 1.00 93.25 82 SER A O 1
ATOM 667 N N . GLU A 1 83 ? 11.339 -4.379 7.116 1.00 96.19 83 GLU A N 1
ATOM 668 C CA . GLU A 1 83 ? 11.635 -2.994 7.458 1.00 96.19 83 GLU A CA 1
ATOM 669 C C . GLU A 1 83 ? 10.358 -2.159 7.532 1.00 96.19 83 GLU A C 1
ATOM 671 O O . GLU A 1 83 ? 9.446 -2.317 6.725 1.00 96.19 83 GLU A O 1
ATOM 676 N N . LEU A 1 84 ? 10.295 -1.283 8.537 1.00 97.06 84 LEU A N 1
ATOM 677 C CA . LEU A 1 84 ? 9.179 -0.369 8.742 1.00 97.06 84 LEU A CA 1
ATOM 678 C C . LEU A 1 84 ? 9.506 0.975 8.103 1.00 97.06 84 LEU A C 1
ATOM 680 O O . LEU A 1 84 ? 10.212 1.789 8.702 1.00 97.06 84 LEU A O 1
ATOM 684 N N . TYR A 1 85 ? 8.945 1.219 6.927 1.00 96.81 85 TYR A N 1
ATOM 685 C CA . TYR A 1 85 ? 9.115 2.482 6.220 1.00 96.81 85 TYR A CA 1
ATOM 686 C C . TYR A 1 85 ? 8.090 3.502 6.722 1.00 96.81 85 TYR A C 1
ATOM 688 O O . TYR A 1 85 ? 6.893 3.223 6.643 1.00 96.81 85 TYR A O 1
ATOM 696 N N . PRO A 1 86 ? 8.511 4.652 7.277 1.00 97.44 86 PRO A N 1
ATOM 697 C CA . PRO A 1 86 ? 7.588 5.663 7.777 1.00 97.44 86 PRO A CA 1
ATOM 698 C C . PRO A 1 86 ? 6.848 6.347 6.624 1.00 97.44 86 PRO A C 1
ATOM 700 O O . PRO A 1 86 ? 7.438 6.653 5.590 1.00 97.44 86 PRO A O 1
ATOM 703 N N . LEU A 1 87 ? 5.563 6.625 6.830 1.00 98.06 87 LEU A N 1
ATOM 704 C CA . LEU A 1 87 ? 4.693 7.263 5.847 1.00 98.06 87 LEU A CA 1
ATOM 705 C C . LEU A 1 87 ? 4.191 8.608 6.368 1.00 98.06 87 LEU A C 1
ATOM 707 O O . LEU A 1 87 ? 3.797 8.722 7.531 1.00 98.06 87 LEU A O 1
ATOM 711 N N . SER A 1 88 ? 4.133 9.611 5.495 1.00 97.12 88 SER A N 1
ATOM 712 C CA . SER A 1 88 ? 3.249 10.756 5.720 1.00 97.12 88 SER A CA 1
ATOM 713 C C . SER A 1 88 ? 1.830 10.403 5.273 1.00 97.12 88 SER A C 1
ATOM 715 O O . SER A 1 88 ? 1.634 9.513 4.443 1.00 97.12 88 SER A O 1
ATOM 717 N N . VAL A 1 89 ? 0.831 11.069 5.853 1.00 96.38 89 VAL A N 1
ATOM 718 C CA . VAL A 1 89 ? -0.581 10.763 5.611 1.00 96.38 89 VAL A CA 1
ATOM 719 C C . VAL A 1 89 ? -1.381 12.035 5.353 1.00 96.38 89 VAL A C 1
ATOM 721 O O . VAL A 1 89 ? -1.235 13.035 6.057 1.00 96.38 89 VAL A O 1
ATOM 724 N N . GLU A 1 90 ? -2.254 11.976 4.357 1.00 95.94 90 GLU A N 1
ATOM 725 C CA . GLU A 1 90 ? -3.245 12.995 4.030 1.00 95.94 90 GLU A CA 1
ATOM 726 C C . GLU A 1 90 ? -4.614 12.307 3.962 1.00 95.94 90 GLU A C 1
ATOM 728 O O . GLU A 1 90 ? -4.766 11.285 3.299 1.00 95.94 90 GLU A O 1
ATOM 733 N N . ILE A 1 91 ? -5.612 12.829 4.679 1.00 92.69 91 ILE A N 1
ATOM 734 C CA . ILE A 1 91 ? -6.950 12.222 4.760 1.00 92.69 91 ILE A CA 1
ATOM 735 C C . ILE A 1 91 ? -7.965 13.201 4.181 1.00 92.69 91 ILE A C 1
ATOM 737 O O . ILE A 1 91 ? -7.980 14.377 4.553 1.00 92.69 91 ILE A O 1
ATOM 741 N N . SER A 1 92 ? -8.827 12.696 3.308 1.00 93.44 92 SER A N 1
ATOM 742 C CA . SER A 1 92 ? -9.980 13.401 2.754 1.00 93.44 92 SER A CA 1
ATOM 743 C C . SER A 1 92 ? -11.277 12.649 3.074 1.00 93.44 92 SER A C 1
ATOM 745 O O . SER A 1 92 ? -11.260 11.646 3.788 1.00 93.44 92 SER A O 1
ATOM 747 N N . ASP A 1 93 ? -12.406 13.137 2.560 1.00 91.19 93 ASP A N 1
ATOM 748 C CA . ASP A 1 93 ? -13.702 12.470 2.727 1.00 91.19 93 ASP A CA 1
ATOM 749 C C . ASP A 1 93 ? -13.831 11.195 1.865 1.00 91.19 93 ASP A C 1
ATOM 751 O O . ASP A 1 93 ? -14.641 10.329 2.183 1.00 91.19 93 ASP A O 1
ATOM 755 N N . GLU A 1 94 ? -13.050 11.072 0.785 1.00 92.94 94 GLU A N 1
ATOM 756 C CA . GLU A 1 94 ? -13.170 9.989 -0.211 1.00 92.94 94 GLU A CA 1
ATOM 757 C C . GLU A 1 94 ? -12.040 8.955 -0.097 1.00 92.94 94 GLU A C 1
ATOM 759 O O . GLU A 1 94 ? -12.238 7.762 -0.336 1.00 92.94 94 GLU A O 1
ATOM 764 N N . GLU A 1 95 ? -10.859 9.400 0.321 1.00 95.50 95 GLU A N 1
ATOM 765 C CA . GLU A 1 95 ? -9.651 8.582 0.355 1.00 95.50 95 GLU A CA 1
ATOM 766 C C . GLU A 1 95 ? -8.685 9.010 1.463 1.00 95.50 95 GLU A C 1
ATOM 768 O O . GLU A 1 95 ? -8.685 10.154 1.938 1.00 95.50 95 GLU A O 1
ATOM 773 N N . VAL A 1 96 ? -7.800 8.086 1.823 1.00 95.88 96 VAL A N 1
ATOM 774 C CA . VAL A 1 96 ? -6.530 8.382 2.478 1.00 95.88 96 VAL A CA 1
ATOM 775 C C . VAL A 1 96 ? -5.389 8.192 1.487 1.00 95.88 96 VAL A C 1
ATOM 777 O O . VAL A 1 96 ? -5.308 7.175 0.803 1.00 95.88 96 VAL A O 1
ATOM 780 N N . LYS A 1 97 ? -4.460 9.141 1.482 1.00 97.62 97 LYS A N 1
ATOM 781 C CA . LYS A 1 97 ? -3.198 9.061 0.761 1.00 97.62 97 LYS A CA 1
ATOM 782 C C . LYS A 1 97 ? -2.046 8.908 1.746 1.00 97.62 97 LYS A C 1
ATOM 784 O O . LYS A 1 97 ? -1.875 9.719 2.656 1.00 97.62 97 LYS A O 1
ATOM 789 N N . PHE A 1 98 ? -1.224 7.896 1.526 1.00 97.81 98 PHE A N 1
ATOM 790 C CA . PHE A 1 98 ? 0.045 7.680 2.204 1.00 97.81 98 PHE A CA 1
ATOM 791 C C . PHE A 1 98 ? 1.192 8.004 1.251 1.00 97.81 98 PHE A C 1
ATOM 793 O O . PHE A 1 98 ? 1.134 7.639 0.079 1.00 97.81 98 PHE A O 1
ATOM 800 N N . THR A 1 99 ? 2.237 8.668 1.743 1.00 98.25 99 THR A N 1
ATOM 801 C CA . THR A 1 99 ? 3.430 8.969 0.938 1.00 98.25 99 THR A CA 1
ATOM 802 C C . THR A 1 99 ? 4.690 8.452 1.620 1.00 98.25 99 THR A C 1
ATOM 804 O O . THR A 1 99 ? 4.940 8.759 2.788 1.00 98.25 99 THR A O 1
ATOM 807 N N . LEU A 1 100 ? 5.499 7.704 0.872 1.00 97.56 100 LEU A N 1
ATOM 808 C CA . LEU A 1 100 ? 6.884 7.377 1.208 1.00 97.56 100 LEU A CA 1
ATOM 809 C C . LEU A 1 100 ? 7.805 8.209 0.313 1.00 97.56 100 LEU A C 1
ATOM 811 O O . LEU A 1 100 ? 7.626 8.228 -0.902 1.00 97.56 100 LEU A O 1
ATOM 815 N N . THR A 1 101 ? 8.784 8.889 0.904 1.00 96.00 101 THR A N 1
ATOM 816 C CA . THR A 1 101 ? 9.772 9.692 0.168 1.00 96.00 101 THR A CA 1
ATOM 817 C C . THR A 1 101 ? 11.156 9.093 0.374 1.00 96.00 101 THR A C 1
ATOM 819 O O . THR A 1 101 ? 11.642 9.050 1.506 1.00 96.00 101 THR A O 1
ATOM 822 N N . GLY A 1 102 ? 11.758 8.625 -0.717 1.00 91.69 102 GLY A N 1
ATOM 823 C CA . GLY A 1 102 ? 13.158 8.222 -0.800 1.00 91.69 102 GLY A CA 1
ATOM 824 C C . GLY A 1 102 ? 14.054 9.368 -1.275 1.00 91.69 102 GLY A C 1
ATOM 825 O O . GLY A 1 102 ? 13.635 10.525 -1.317 1.00 91.69 102 GLY A O 1
ATOM 826 N N . GLU A 1 103 ? 15.307 9.046 -1.602 1.00 91.31 103 GLU A N 1
ATOM 827 C CA . GLU A 1 103 ? 16.269 10.014 -2.153 1.00 91.31 103 GLU A CA 1
ATOM 828 C C . GLU A 1 103 ? 15.901 10.399 -3.593 1.00 91.31 103 GLU A C 1
ATOM 830 O O . GLU A 1 103 ? 15.723 11.582 -3.876 1.00 91.31 103 GLU A O 1
ATOM 835 N N . ASP A 1 104 ? 15.675 9.391 -4.439 1.00 93.19 104 ASP A N 1
ATOM 836 C CA . ASP A 1 104 ? 15.385 9.534 -5.873 1.00 93.19 104 ASP A CA 1
ATOM 837 C C . ASP A 1 104 ? 14.043 8.882 -6.252 1.00 93.19 104 ASP A C 1
ATOM 839 O O . ASP A 1 104 ? 13.812 8.476 -7.387 1.00 93.19 104 ASP A O 1
ATOM 843 N N . GLU A 1 105 ? 13.140 8.725 -5.285 1.00 93.69 105 GLU A N 1
ATOM 844 C CA . GLU A 1 105 ? 11.867 8.042 -5.500 1.00 93.69 105 GLU A CA 1
ATOM 845 C C . GLU A 1 105 ? 10.770 8.545 -4.563 1.00 93.69 105 GLU A C 1
ATOM 847 O O . GLU A 1 105 ? 11.015 8.961 -3.424 1.00 93.69 105 GLU A O 1
ATOM 852 N N . VAL A 1 10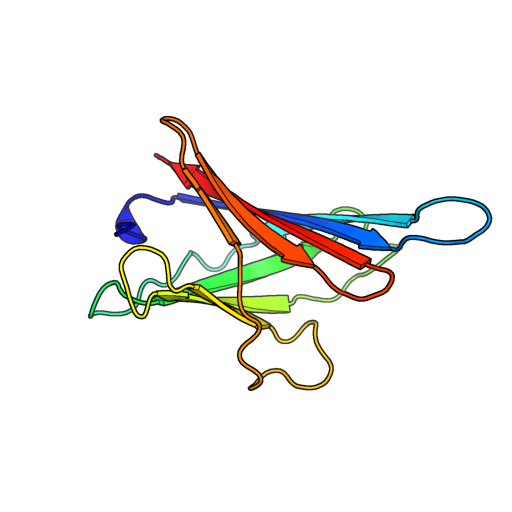6 ? 9.529 8.480 -5.037 1.00 97.00 106 VAL A N 1
ATOM 853 C CA . VAL A 1 106 ? 8.340 8.766 -4.236 1.00 97.00 106 VAL A CA 1
ATOM 854 C C . VAL A 1 106 ? 7.280 7.718 -4.522 1.00 97.00 106 VAL A C 1
ATOM 856 O O . VAL A 1 106 ? 6.934 7.462 -5.671 1.00 97.00 106 VAL A O 1
ATOM 859 N N . MET A 1 107 ? 6.713 7.153 -3.462 1.00 97.62 107 MET A N 1
ATOM 860 C CA . MET A 1 107 ? 5.572 6.254 -3.558 1.00 97.62 107 MET A CA 1
ATOM 861 C C . MET A 1 107 ? 4.341 6.911 -2.945 1.00 97.62 107 MET A C 1
ATOM 863 O O . MET A 1 107 ? 4.385 7.418 -1.821 1.00 97.62 107 MET A O 1
ATOM 867 N N . TYR A 1 108 ? 3.241 6.870 -3.689 1.00 98.12 108 TYR A N 1
ATOM 868 C CA . TYR A 1 108 ? 1.913 7.271 -3.253 1.00 98.12 108 TYR A CA 1
ATOM 869 C C . TYR A 1 108 ? 1.020 6.040 -3.173 1.00 98.12 108 TYR A C 1
ATOM 871 O O . TYR A 1 108 ? 0.803 5.369 -4.176 1.00 98.12 108 TYR A O 1
ATOM 879 N N . LEU A 1 109 ? 0.476 5.762 -1.997 1.00 98.19 109 LEU A N 1
ATOM 880 C CA . LEU A 1 109 ? -0.455 4.664 -1.763 1.00 98.19 109 LEU A CA 1
ATOM 881 C C . LEU A 1 109 ? -1.799 5.244 -1.336 1.00 98.19 109 LEU A C 1
ATOM 883 O O . LEU A 1 109 ? -1.884 5.961 -0.340 1.00 98.19 109 LEU A O 1
ATOM 887 N N . TYR A 1 110 ? -2.846 4.908 -2.071 1.00 97.44 110 TYR A N 1
ATOM 888 C CA . TYR A 1 110 ? -4.200 5.392 -1.851 1.00 97.44 110 TYR A CA 1
ATOM 889 C C . TYR A 1 110 ? -5.054 4.274 -1.268 1.00 97.44 110 TYR A C 1
ATOM 891 O O . TYR A 1 110 ? -5.009 3.143 -1.747 1.00 97.4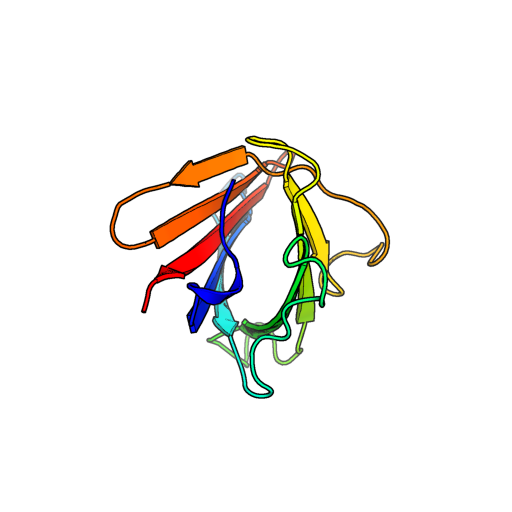4 110 TYR A O 1
ATOM 899 N N . GLY A 1 111 ? -5.823 4.590 -0.230 1.00 96.62 111 GLY A N 1
ATOM 900 C CA . GLY A 1 111 ? -6.870 3.738 0.321 1.00 96.62 111 GLY A CA 1
ATOM 901 C C . GLY A 1 111 ? -8.221 4.429 0.188 1.00 96.62 111 GLY A C 1
ATOM 902 O O . GLY A 1 111 ? -8.419 5.503 0.753 1.00 96.62 111 GLY A O 1
ATOM 903 N N . PHE A 1 112 ? -9.152 3.814 -0.535 1.00 95.12 112 PHE A N 1
ATOM 904 C CA . PHE A 1 112 ? -10.452 4.407 -0.862 1.00 95.12 112 PHE A CA 1
ATOM 905 C C . PHE A 1 112 ? -11.548 3.931 0.091 1.00 95.12 112 PHE A C 1
ATOM 907 O O . PHE A 1 112 ? -11.678 2.727 0.355 1.00 95.12 112 PHE A O 1
ATOM 914 N N . PHE A 1 113 ? -12.345 4.875 0.595 1.00 91.69 113 PHE A N 1
ATOM 915 C CA . PHE A 1 113 ? -13.465 4.573 1.483 1.00 91.69 113 PHE A CA 1
ATOM 916 C C . PHE A 1 113 ? -14.675 4.011 0.717 1.00 91.69 113 PHE A C 1
ATOM 918 O O . PHE A 1 113 ? -14.859 4.262 -0.474 1.00 91.69 113 PHE A O 1
ATOM 925 N N . ALA A 1 114 ? -15.469 3.203 1.424 1.00 77.50 114 ALA A N 1
ATOM 926 C CA . ALA A 1 114 ? -16.692 2.547 0.951 1.00 77.50 114 ALA A CA 1
ATOM 927 C C . ALA A 1 114 ? -17.884 3.485 0.713 1.00 77.50 114 ALA A C 1
ATOM 929 O O . ALA A 1 114 ? -18.161 4.320 1.605 1.00 77.50 114 ALA A O 1
#